Protein AF-A0A813CKP1-F1 (afdb_monomer_lite)

Secondary structure (DSSP, 8-state):
-----S-TTGGGHHHHHTTTTS--EEEEEEEES--HHHHHHHHHHHTT-STTPPTTPPP-SEEEEEEE---HHHHHHHHHTTT--SPPPPHHHHHHHHHHHTTT-TTEEE-SS-HHHHHHHHHH-TTTTTSEEEEEEEEEHHHHHHHTGGGG--TT-EEEEPPPPS-------

Structure (mmCIF, N/CA/C/O backbone):
data_AF-A0A813CKP1-F1
#
_entry.id   AF-A0A813CKP1-F1
#
loop_
_atom_site.group_PDB
_atom_site.id
_atom_site.type_symbol
_atom_site.label_atom_id
_atom_site.label_alt_id
_atom_site.label_comp_id
_atom_site.label_asym_id
_atom_site.label_entity_id
_atom_site.label_seq_id
_atom_site.pdbx_PDB_ins_code
_atom_site.Cartn_x
_atom_site.Cartn_y
_atom_site.Cartn_z
_atom_site.occupancy
_atom_site.B_iso_or_equiv
_atom_site.auth_seq_id
_atom_site.auth_comp_id
_atom_site.auth_asym_id
_atom_site.auth_atom_id
_atom_site.pdbx_PDB_model_num
ATOM 1 N N . MET A 1 1 ? -11.419 12.172 -18.830 1.00 29.06 1 MET A N 1
ATOM 2 C CA . MET A 1 1 ? -12.422 11.309 -18.171 1.00 29.06 1 MET A CA 1
ATOM 3 C C . MET A 1 1 ? -11.685 10.351 -17.250 1.00 29.06 1 MET A C 1
ATOM 5 O O . MET A 1 1 ? -10.887 9.569 -17.745 1.00 29.06 1 MET A O 1
ATOM 9 N N . ARG A 1 2 ? -11.844 10.467 -15.925 1.00 29.83 2 ARG A N 1
ATOM 10 C CA . ARG A 1 2 ? -11.322 9.455 -14.993 1.00 29.83 2 ARG A CA 1
ATOM 11 C C . ARG A 1 2 ? -12.299 8.285 -15.052 1.00 29.83 2 ARG A C 1
ATOM 13 O O . ARG A 1 2 ? -13.463 8.476 -14.713 1.00 29.83 2 ARG A O 1
ATOM 20 N N . HIS A 1 3 ? -11.863 7.127 -15.538 1.00 29.06 3 HIS A N 1
ATOM 21 C CA . HIS A 1 3 ? -12.621 5.898 -15.337 1.00 29.06 3 HIS A CA 1
ATOM 22 C C . HIS A 1 3 ? -12.783 5.715 -13.823 1.00 29.06 3 HIS A C 1
ATOM 24 O O . HIS A 1 3 ? -11.789 5.578 -13.114 1.00 29.06 3 HIS A O 1
ATOM 30 N N . ARG A 1 4 ? -14.019 5.804 -13.323 1.00 32.62 4 ARG A N 1
ATOM 31 C CA . ARG A 1 4 ? -14.366 5.315 -11.986 1.00 32.62 4 ARG A CA 1
ATOM 32 C C . ARG A 1 4 ? -14.250 3.796 -12.080 1.00 32.62 4 ARG A C 1
ATOM 34 O O . ARG A 1 4 ? -15.116 3.161 -12.677 1.00 32.62 4 ARG A O 1
ATOM 41 N N . GLU A 1 5 ? -13.138 3.241 -11.605 1.00 43.69 5 GLU A N 1
ATOM 42 C CA . GLU A 1 5 ? -13.095 1.812 -11.287 1.00 43.69 5 GLU A CA 1
ATOM 43 C C . GLU A 1 5 ? -14.174 1.512 -10.224 1.00 43.69 5 GLU A C 1
ATOM 45 O O . GLU A 1 5 ? -14.578 2.429 -9.496 1.00 43.69 5 GLU A O 1
ATOM 50 N N . PRO A 1 6 ? -14.699 0.273 -10.175 1.00 48.41 6 PRO A N 1
ATOM 51 C CA . PRO A 1 6 ? -15.644 -0.149 -9.141 1.00 48.41 6 PRO A CA 1
ATOM 52 C C . PRO A 1 6 ? -15.109 0.179 -7.741 1.00 48.41 6 PRO A C 1
ATOM 54 O O . PRO A 1 6 ? -13.896 0.226 -7.549 1.00 48.41 6 PRO A O 1
ATOM 57 N N . ASP A 1 7 ? -16.026 0.447 -6.803 1.00 59.31 7 ASP A N 1
ATOM 58 C CA . ASP A 1 7 ? -15.746 0.830 -5.411 1.00 59.31 7 ASP A CA 1
ATOM 59 C C . ASP A 1 7 ? -14.624 -0.054 -4.839 1.00 59.31 7 ASP A C 1
ATOM 61 O O . ASP A 1 7 ? -14.857 -1.220 -4.530 1.00 59.31 7 ASP A O 1
ATOM 65 N N . VAL A 1 8 ? -13.396 0.480 -4.743 1.00 56.31 8 VAL A N 1
ATOM 66 C CA . VAL A 1 8 ? -12.193 -0.253 -4.283 1.00 56.31 8 VAL A CA 1
ATOM 67 C C . VAL A 1 8 ? -12.410 -0.808 -2.868 1.00 56.31 8 VAL A C 1
ATOM 69 O O . VAL A 1 8 ? -11.772 -1.771 -2.449 1.00 56.31 8 VAL A O 1
ATOM 72 N N . TRP A 1 9 ? -13.371 -0.231 -2.144 1.00 57.12 9 TRP A N 1
ATOM 73 C CA . TRP A 1 9 ? -13.790 -0.635 -0.811 1.00 57.12 9 TRP A CA 1
ATOM 74 C C . TRP A 1 9 ? -14.765 -1.822 -0.792 1.00 57.12 9 TRP A C 1
ATOM 76 O O . TRP A 1 9 ? -14.925 -2.4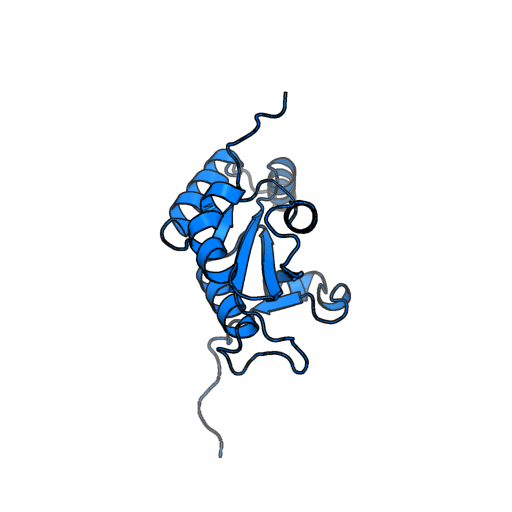46 0.256 1.00 57.12 9 TRP A O 1
ATOM 86 N N . ALA A 1 10 ? -15.384 -2.189 -1.920 1.00 54.03 10 ALA A N 1
ATOM 87 C CA . ALA A 1 10 ? -16.260 -3.360 -2.000 1.00 54.03 10 ALA A CA 1
ATOM 88 C C . ALA A 1 10 ? -15.494 -4.666 -1.720 1.00 54.03 10 ALA A C 1
ATOM 90 O O . ALA A 1 10 ? -16.018 -5.557 -1.052 1.00 54.03 10 ALA A O 1
ATOM 91 N N . ASP A 1 11 ? -14.224 -4.733 -2.125 1.00 54.47 11 ASP A N 1
ATOM 92 C CA . ASP A 1 11 ? -13.347 -5.881 -1.869 1.00 54.47 11 ASP A CA 1
ATOM 93 C C . ASP A 1 11 ? -12.902 -5.967 -0.393 1.00 54.47 11 ASP A C 1
ATOM 95 O O . ASP A 1 11 ? -12.531 -7.036 0.091 1.00 54.47 11 ASP A O 1
ATOM 99 N N . PHE A 1 12 ? -13.001 -4.865 0.364 1.00 55.88 12 PHE A N 1
ATOM 100 C CA . PHE A 1 12 ? -12.713 -4.834 1.802 1.00 55.88 12 PHE A CA 1
ATOM 101 C C . PHE A 1 12 ? -13.872 -5.327 2.671 1.00 55.88 12 PHE A C 1
ATOM 103 O O . PHE A 1 12 ? -13.645 -5.669 3.839 1.00 55.88 12 PHE A O 1
ATOM 110 N N . LEU A 1 13 ? -15.095 -5.396 2.131 1.00 52.19 13 LEU A N 1
ATOM 111 C CA . LEU A 1 13 ? -16.300 -5.733 2.892 1.00 52.19 13 LEU A CA 1
ATOM 112 C C . LEU A 1 13 ? -16.151 -7.022 3.725 1.00 52.19 13 LEU A C 1
ATOM 114 O O . LEU A 1 13 ? -16.476 -6.972 4.908 1.00 52.19 13 LEU A O 1
ATOM 118 N N . PRO A 1 14 ? -15.584 -8.141 3.232 1.00 51.00 14 PRO A N 1
ATOM 119 C CA . PRO A 1 14 ? -15.446 -9.347 4.053 1.00 51.00 14 PRO A CA 1
ATOM 120 C C . PRO A 1 14 ? -14.518 -9.157 5.266 1.00 51.00 14 PRO A C 1
ATOM 122 O O . PRO A 1 14 ? -14.798 -9.682 6.342 1.00 51.00 14 PRO A O 1
ATOM 125 N N . SER A 1 15 ? -13.439 -8.379 5.112 1.00 53.91 15 SER A N 1
ATOM 126 C CA . SER A 1 15 ? -12.479 -8.091 6.190 1.00 53.91 15 SER A CA 1
ATOM 127 C C . SER A 1 15 ? -12.987 -7.059 7.203 1.00 53.91 15 SER A C 1
ATOM 129 O O . SER A 1 15 ? -12.698 -7.179 8.390 1.00 53.91 15 SER A O 1
ATOM 131 N N . LEU A 1 16 ? -13.781 -6.074 6.767 1.00 51.84 16 LEU A N 1
ATOM 132 C CA . LEU A 1 16 ? -14.260 -4.980 7.620 1.00 51.84 16 LEU A CA 1
ATOM 133 C C . LEU A 1 16 ? -15.616 -5.267 8.288 1.00 51.84 16 LEU A C 1
ATOM 135 O O . LEU A 1 16 ? -15.866 -4.785 9.393 1.00 51.84 16 LEU A O 1
ATOM 139 N N . VAL A 1 17 ? -16.476 -6.100 7.688 1.00 51.50 17 VAL A N 1
ATOM 140 C CA . VAL A 1 17 ? -17.792 -6.472 8.253 1.00 51.50 17 VAL A CA 1
ATOM 141 C C . VAL A 1 17 ? -17.656 -7.249 9.573 1.00 51.50 17 VAL A C 1
ATOM 143 O O . VAL A 1 17 ? -18.503 -7.110 10.456 1.00 51.50 17 VAL A O 1
ATOM 146 N N . GLY A 1 18 ? -16.569 -8.004 9.766 1.00 48.16 18 GLY A N 1
ATOM 147 C CA . GLY A 1 18 ? -16.260 -8.659 11.047 1.00 48.16 18 GLY A CA 1
ATOM 148 C C . GLY A 1 18 ? -15.826 -7.692 12.160 1.00 48.16 18 GLY A C 1
ATOM 149 O O . GLY A 1 18 ? -16.041 -7.973 13.339 1.00 48.16 18 GLY A O 1
ATOM 150 N N . VAL A 1 19 ? -15.261 -6.537 11.791 1.00 46.50 19 VAL A N 1
ATOM 151 C CA . VAL A 1 19 ? -14.670 -5.542 12.707 1.00 46.50 19 VAL A CA 1
ATOM 152 C C . VAL A 1 19 ? -15.704 -4.508 13.175 1.00 46.50 19 VAL A C 1
ATOM 154 O O . VAL A 1 19 ? -15.593 -3.975 14.278 1.00 46.50 19 VAL A O 1
ATOM 157 N N . ALA A 1 20 ? -16.773 -4.291 12.401 1.00 42.25 20 ALA A N 1
ATOM 158 C CA . ALA A 1 20 ? -17.811 -3.280 12.641 1.00 42.25 20 ALA A CA 1
ATOM 159 C C . ALA A 1 20 ? -18.627 -3.440 13.948 1.00 42.25 20 ALA A C 1
ATOM 161 O O . ALA A 1 20 ? -19.452 -2.590 14.278 1.00 42.25 20 ALA A O 1
ATOM 162 N N . LYS A 1 21 ? -18.415 -4.505 14.733 1.00 39.44 21 LYS A N 1
ATOM 163 C CA . LYS A 1 21 ? -19.098 -4.709 16.028 1.00 39.44 21 LYS A CA 1
ATOM 164 C C . LYS A 1 21 ? -18.454 -3.965 17.202 1.00 39.44 21 LYS A C 1
ATOM 166 O O . LYS A 1 21 ? -18.888 -4.108 18.342 1.00 39.44 21 LYS A O 1
ATOM 171 N N . PHE A 1 22 ? -17.393 -3.208 16.952 1.00 37.78 22 PHE A N 1
ATOM 172 C CA . PHE A 1 22 ? -16.353 -3.042 17.949 1.00 37.78 22 PHE A CA 1
ATOM 173 C C . PHE A 1 22 ? -15.576 -1.742 17.630 1.00 37.78 22 PHE A C 1
ATOM 175 O O . PHE A 1 22 ? -14.954 -1.645 16.581 1.00 37.78 22 PHE A O 1
ATOM 182 N N . ARG A 1 23 ? -15.557 -0.750 18.541 1.00 40.47 23 ARG A N 1
ATOM 183 C CA . ARG A 1 23 ? -14.810 0.531 18.410 1.00 40.47 23 ARG A CA 1
ATOM 184 C C . ARG A 1 23 ? -13.284 0.326 18.348 1.00 40.47 23 ARG A C 1
ATOM 186 O O . ARG A 1 23 ? -12.613 0.479 19.367 1.00 40.47 23 ARG A O 1
ATOM 193 N N . HIS A 1 24 ? -12.730 -0.035 17.192 1.00 50.25 24 HIS A N 1
ATOM 194 C CA . HIS A 1 24 ? -11.322 -0.432 17.099 1.00 50.25 24 HIS A CA 1
ATOM 195 C C . HIS A 1 24 ? -10.541 0.309 16.021 1.00 50.25 24 HIS A C 1
ATOM 197 O O . HIS A 1 24 ? -11.082 0.822 15.042 1.00 50.25 24 HIS A O 1
ATOM 203 N N . GLN A 1 25 ? -9.234 0.391 16.262 1.00 49.06 25 GLN A N 1
ATOM 204 C CA . GLN A 1 25 ? -8.276 1.027 15.373 1.00 49.06 25 GLN A CA 1
ATOM 205 C C . GLN A 1 25 ? -7.993 0.089 14.197 1.00 49.06 25 GLN A C 1
ATOM 207 O O . GLN A 1 25 ? -7.619 -1.069 14.410 1.00 49.06 25 GLN A O 1
ATOM 212 N N . VAL A 1 26 ? -8.171 0.595 12.977 1.00 55.97 26 VAL A N 1
ATOM 213 C CA . VAL A 1 26 ? -7.862 -0.118 11.738 1.00 55.97 26 VAL A CA 1
ATOM 214 C C . VAL A 1 26 ? -6.608 0.482 11.139 1.00 55.97 26 VAL A C 1
ATOM 216 O O . VAL A 1 26 ? -6.478 1.683 10.917 1.00 55.97 26 VAL A O 1
ATOM 219 N N . LEU A 1 27 ? -5.640 -0.381 10.917 1.00 58.09 27 LEU A N 1
ATOM 220 C CA . LEU A 1 27 ? -4.337 0.002 10.429 1.00 58.09 27 LEU A CA 1
ATOM 221 C C . LEU A 1 27 ? -4.318 -0.012 8.901 1.00 58.09 27 LEU A C 1
ATOM 223 O O . LEU A 1 27 ? -4.833 -0.940 8.287 1.00 58.09 27 LEU A O 1
ATOM 227 N N . VAL A 1 28 ? -3.623 0.951 8.300 1.00 57.28 28 VAL A N 1
ATOM 228 C CA . VAL A 1 28 ? -3.316 0.956 6.869 1.00 57.28 28 VAL A CA 1
ATOM 229 C C . VAL A 1 28 ? -1.807 0.905 6.655 1.00 57.28 28 VAL A C 1
ATOM 231 O O . VAL A 1 28 ? -1.078 1.781 7.116 1.00 57.28 28 VAL A O 1
ATOM 234 N N . ILE A 1 29 ? -1.323 -0.099 5.926 1.00 57.59 29 ILE A N 1
ATOM 235 C CA . ILE A 1 29 ? 0.081 -0.216 5.521 1.00 57.59 29 ILE A CA 1
ATOM 236 C C . ILE A 1 29 ? 0.212 0.152 4.046 1.00 57.59 29 ILE A C 1
ATOM 238 O O . ILE A 1 29 ? -0.205 -0.613 3.182 1.00 57.59 29 ILE A O 1
ATOM 242 N N . GLY A 1 30 ? 0.847 1.281 3.740 1.00 53.31 30 GLY A N 1
ATOM 243 C CA . GLY A 1 30 ? 1.080 1.726 2.365 1.00 53.31 30 GLY A CA 1
ATOM 244 C C . GLY A 1 30 ? 2.495 1.432 1.862 1.00 53.31 30 GLY A C 1
ATOM 245 O O . GLY A 1 30 ? 3.475 1.835 2.498 1.00 53.31 30 GLY A O 1
ATOM 246 N N . ARG A 1 31 ? 2.644 0.820 0.674 1.00 59.25 31 ARG A N 1
ATOM 247 C CA . ARG A 1 31 ? 3.918 0.869 -0.080 1.00 59.25 31 ARG A CA 1
ATOM 248 C C . ARG A 1 31 ? 3.744 0.818 -1.595 1.00 59.25 31 ARG A C 1
ATOM 250 O O . ARG A 1 31 ? 2.856 0.162 -2.126 1.00 59.25 31 ARG A O 1
ATOM 257 N N . ARG A 1 32 ? 4.716 1.419 -2.290 1.00 53.84 32 ARG A N 1
ATOM 258 C CA . ARG A 1 32 ? 5.031 1.121 -3.688 1.00 53.84 32 ARG A CA 1
ATOM 259 C C . ARG A 1 32 ? 5.891 -0.144 -3.847 1.00 53.84 32 ARG A C 1
ATOM 261 O O . ARG A 1 32 ? 7.111 -0.056 -3.758 1.00 53.84 32 ARG A O 1
ATOM 268 N N . VAL A 1 33 ? 5.217 -1.275 -4.086 1.00 49.50 33 VAL A N 1
ATOM 269 C CA . VAL A 1 33 ? 5.712 -2.642 -4.390 1.00 49.50 33 VAL A CA 1
ATOM 270 C C . VAL A 1 33 ? 6.612 -3.300 -3.333 1.00 49.50 33 VAL A C 1
ATOM 272 O O . VAL A 1 33 ? 7.708 -2.837 -3.026 1.00 49.50 33 VAL A O 1
ATOM 275 N N . LEU A 1 34 ? 6.169 -4.459 -2.841 1.00 55.38 34 LEU A N 1
ATOM 276 C CA . LEU A 1 34 ? 6.970 -5.449 -2.124 1.00 55.38 34 LEU A CA 1
ATOM 277 C C . LEU A 1 34 ? 6.389 -6.851 -2.315 1.00 55.38 34 LEU A C 1
ATOM 279 O O . LEU A 1 34 ? 5.206 -6.998 -2.598 1.00 55.38 34 LEU A O 1
ATOM 283 N N . PHE A 1 35 ? 7.215 -7.864 -2.054 1.00 60.09 35 PHE A N 1
ATOM 284 C CA . PHE A 1 35 ? 6.767 -9.239 -1.845 1.00 60.09 35 PHE A CA 1
ATOM 285 C C . PHE A 1 35 ? 5.746 -9.319 -0.697 1.00 60.09 35 PHE A C 1
ATOM 287 O O . PHE A 1 35 ? 5.979 -8.754 0.379 1.00 60.09 35 PHE A O 1
ATOM 294 N N . ALA A 1 36 ? 4.656 -10.066 -0.906 1.00 64.06 36 ALA A N 1
ATOM 295 C CA . ALA A 1 36 ? 3.571 -10.269 0.062 1.00 64.06 36 ALA A CA 1
ATOM 296 C C . ALA A 1 36 ? 4.066 -10.732 1.450 1.00 64.06 36 ALA A C 1
ATOM 298 O O . ALA A 1 36 ? 3.522 -10.343 2.481 1.00 64.06 36 ALA A O 1
ATOM 299 N N . THR A 1 37 ? 5.177 -11.472 1.497 1.00 73.94 37 THR A N 1
ATOM 300 C CA . THR A 1 37 ? 5.819 -11.948 2.735 1.00 73.94 37 THR A CA 1
ATOM 301 C C . THR A 1 37 ? 6.260 -10.822 3.676 1.00 73.94 37 THR A C 1
ATOM 303 O O . THR A 1 37 ? 6.220 -10.973 4.897 1.00 73.94 37 THR A O 1
ATOM 306 N N . ARG A 1 38 ? 6.660 -9.660 3.144 1.00 76.19 38 ARG A N 1
ATOM 307 C CA . ARG A 1 38 ? 7.039 -8.508 3.981 1.00 76.19 38 ARG A CA 1
ATOM 308 C C . ARG A 1 38 ? 5.819 -7.817 4.577 1.00 76.19 38 ARG A C 1
ATOM 310 O O . ARG A 1 38 ? 5.875 -7.382 5.723 1.00 76.19 38 ARG A O 1
ATOM 317 N N . PHE A 1 39 ? 4.722 -7.765 3.826 1.00 79.56 39 PHE A N 1
ATOM 318 C CA . PHE A 1 39 ? 3.442 -7.291 4.338 1.00 79.56 39 PHE A CA 1
ATOM 319 C C . PHE A 1 39 ? 2.961 -8.185 5.484 1.00 79.56 39 PHE A C 1
ATOM 321 O O . PHE A 1 39 ? 2.641 -7.665 6.547 1.00 79.56 39 PHE A O 1
ATOM 328 N N . GLN A 1 40 ? 3.009 -9.511 5.329 1.00 84.44 40 GLN A N 1
ATOM 329 C CA . GLN A 1 40 ? 2.639 -10.451 6.396 1.00 8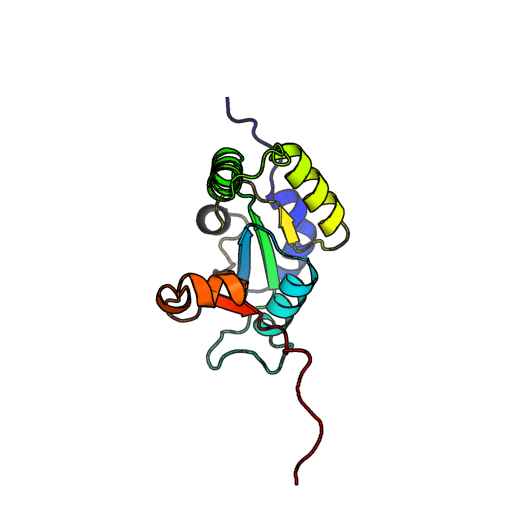4.44 40 GLN A CA 1
ATOM 330 C C . GLN A 1 40 ? 3.430 -10.216 7.688 1.00 84.44 40 GLN A C 1
ATOM 332 O O . GLN A 1 40 ? 2.837 -10.109 8.758 1.00 84.44 40 GLN A O 1
ATOM 337 N N . ARG A 1 41 ? 4.757 -10.045 7.595 1.00 83.62 41 ARG A N 1
ATOM 338 C CA . ARG A 1 41 ? 5.583 -9.725 8.771 1.00 83.62 41 ARG A CA 1
ATOM 339 C C . ARG A 1 41 ? 5.181 -8.405 9.423 1.00 83.62 41 ARG A C 1
ATOM 341 O O . ARG A 1 41 ? 5.072 -8.353 10.643 1.00 83.62 41 ARG A O 1
ATOM 348 N N . ALA A 1 42 ? 4.963 -7.356 8.631 1.00 82.44 42 ALA A N 1
ATOM 349 C CA . ALA A 1 42 ? 4.529 -6.065 9.156 1.00 82.44 42 ALA A CA 1
ATOM 350 C C . ALA A 1 42 ? 3.171 -6.180 9.869 1.00 82.44 42 ALA A C 1
ATOM 352 O O . ALA A 1 42 ? 3.038 -5.710 10.996 1.00 82.44 42 ALA A O 1
ATOM 353 N N . ARG A 1 43 ? 2.208 -6.893 9.269 1.00 86.44 43 ARG A N 1
ATOM 354 C CA . ARG A 1 43 ? 0.907 -7.191 9.882 1.00 86.44 43 ARG A CA 1
ATOM 355 C C . ARG A 1 43 ? 1.066 -7.901 11.228 1.00 86.44 43 ARG A C 1
ATOM 357 O O . ARG A 1 43 ? 0.479 -7.455 12.205 1.00 86.44 43 ARG A O 1
ATOM 364 N N . SER A 1 44 ? 1.901 -8.937 11.317 1.00 86.75 44 SER A N 1
ATOM 365 C CA . SER A 1 44 ? 2.140 -9.638 12.587 1.00 86.75 44 SER A CA 1
ATOM 366 C C . SER A 1 44 ? 2.759 -8.742 13.664 1.00 86.75 44 SER A C 1
ATOM 368 O O . SER A 1 44 ? 2.410 -8.876 14.831 1.00 86.75 44 SER A O 1
ATOM 370 N N . VAL A 1 45 ? 3.651 -7.815 13.303 1.00 84.38 45 VAL A N 1
ATOM 371 C CA . VAL A 1 45 ? 4.217 -6.842 14.258 1.00 84.38 45 VAL A CA 1
ATOM 372 C C . VAL A 1 45 ? 3.136 -5.933 14.827 1.00 84.38 45 VAL A C 1
ATOM 374 O O . VAL A 1 45 ? 3.052 -5.766 16.039 1.00 84.38 45 VAL A O 1
ATOM 377 N N . LEU A 1 46 ? 2.283 -5.387 13.969 1.00 82.06 46 LEU A N 1
ATOM 378 C CA . LEU A 1 46 ? 1.308 -4.376 14.374 1.00 82.06 46 LEU A CA 1
ATOM 379 C C . LEU A 1 46 ? 0.104 -4.967 15.100 1.00 82.06 46 LEU A C 1
ATOM 381 O O . LEU A 1 46 ? -0.438 -4.341 16.001 1.00 82.06 46 LEU A O 1
ATOM 385 N N . LEU A 1 47 ? -0.282 -6.192 14.752 1.00 86.19 47 LEU A N 1
ATOM 386 C CA . LEU A 1 47 ? -1.316 -6.930 15.475 1.00 86.19 47 LEU A CA 1
ATOM 387 C C . LEU A 1 47 ? -0.796 -7.538 16.792 1.00 86.19 47 LEU A C 1
ATOM 389 O O . LEU A 1 47 ? -1.488 -8.344 17.405 1.00 86.19 47 LEU A O 1
ATOM 393 N N . GLY A 1 48 ? 0.431 -7.206 17.220 1.00 82.94 48 GLY A N 1
ATOM 394 C CA . GLY A 1 48 ? 1.014 -7.702 18.472 1.00 82.94 48 GLY A CA 1
ATOM 395 C C . GLY A 1 48 ? 1.340 -9.199 18.468 1.00 82.94 48 GLY A C 1
ATOM 396 O O . GLY A 1 48 ? 1.565 -9.786 19.519 1.00 82.94 48 GLY A O 1
ATOM 397 N N . GLN A 1 49 ? 1.389 -9.829 17.293 1.00 84.81 49 GLN A N 1
ATOM 398 C CA . GLN A 1 49 ? 1.688 -11.256 17.110 1.00 84.81 49 GLN A CA 1
ATOM 399 C C . GLN A 1 49 ? 3.198 -11.530 16.998 1.00 84.81 49 GLN A C 1
ATOM 401 O O . GLN A 1 49 ? 3.615 -12.658 16.745 1.00 84.81 49 GLN A O 1
ATOM 406 N N . SER A 1 50 ? 4.032 -10.498 17.136 1.00 81.38 50 SER A N 1
ATOM 407 C CA . SER A 1 50 ? 5.488 -10.580 17.046 1.00 81.38 50 SER A CA 1
ATOM 408 C C . SER A 1 50 ? 6.145 -9.823 18.194 1.00 81.38 50 SER A C 1
ATOM 410 O O . SER A 1 50 ? 5.703 -8.740 18.575 1.00 81.38 50 SER A O 1
ATOM 412 N N . LEU A 1 51 ? 7.267 -10.359 18.677 1.00 76.50 51 LEU A N 1
ATOM 413 C CA . LEU A 1 51 ? 8.108 -9.747 19.713 1.00 76.50 51 LEU A CA 1
ATOM 414 C C . LEU A 1 51 ? 8.803 -8.453 19.250 1.00 76.50 51 LEU A C 1
ATOM 416 O O . LEU A 1 51 ? 9.447 -7.782 20.047 1.00 76.50 51 LEU A O 1
ATOM 420 N N . LEU A 1 52 ? 8.691 -8.103 17.965 1.00 78.06 52 LEU A N 1
ATOM 421 C CA . LEU A 1 52 ? 9.301 -6.910 17.370 1.00 78.06 52 LEU A CA 1
ATOM 422 C C . LEU A 1 52 ? 8.393 -5.669 17.415 1.00 78.06 52 LEU A C 1
ATOM 424 O O . LEU A 1 52 ? 8.708 -4.672 16.765 1.00 78.06 52 LEU A O 1
ATOM 428 N N . CYS A 1 53 ? 7.2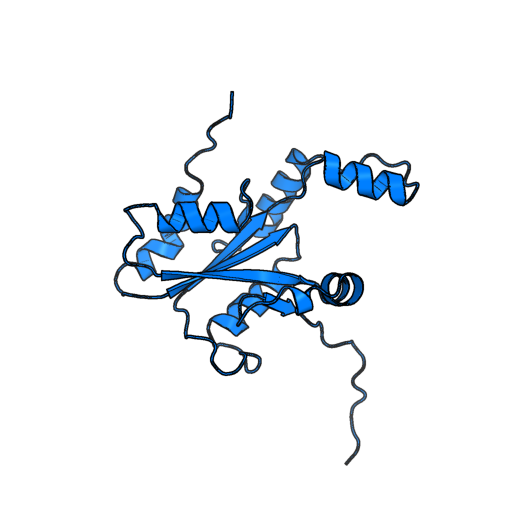58 -5.723 18.118 1.00 73.25 53 CYS A N 1
ATOM 429 C CA . CYS A 1 53 ? 6.357 -4.579 18.251 1.00 73.25 53 CYS A CA 1
ATOM 430 C C . CYS A 1 53 ? 7.053 -3.430 19.005 1.00 73.25 53 CYS A C 1
ATOM 432 O O . CYS A 1 53 ? 7.481 -3.634 20.146 1.00 73.25 53 CYS A O 1
ATOM 434 N N . PRO A 1 54 ? 7.199 -2.232 18.404 1.00 71.25 54 PRO A N 1
ATOM 435 C CA . PRO A 1 54 ? 7.827 -1.108 19.083 1.00 71.25 54 PRO A CA 1
ATOM 436 C C . PRO A 1 54 ? 7.071 -0.739 20.372 1.00 71.25 54 PRO A C 1
ATOM 438 O O . PRO A 1 54 ? 5.835 -0.695 20.356 1.00 71.25 54 PRO A O 1
ATOM 441 N N . PRO A 1 55 ? 7.774 -0.428 21.476 1.00 71.00 55 PRO A N 1
ATOM 442 C CA . PRO A 1 55 ? 7.137 0.026 22.707 1.00 71.00 55 PRO A CA 1
ATOM 443 C C . PRO A 1 55 ? 6.225 1.233 22.460 1.00 71.00 55 PRO A C 1
ATOM 445 O O . PRO A 1 55 ? 6.599 2.167 21.753 1.00 71.00 55 PRO A O 1
ATOM 448 N N . GLY A 1 56 ? 5.025 1.214 23.042 1.00 74.38 56 GLY A N 1
ATOM 449 C CA . GLY A 1 56 ? 4.039 2.287 22.879 1.00 74.38 56 GLY A CA 1
ATOM 450 C C . GLY A 1 56 ? 3.221 2.226 21.584 1.00 74.38 56 GLY A C 1
ATOM 451 O O . GLY A 1 56 ? 2.382 3.098 21.369 1.00 74.38 56 GLY A O 1
ATOM 452 N N . THR A 1 57 ? 3.412 1.204 20.741 1.00 72.94 57 THR A N 1
ATOM 453 C CA . THR A 1 57 ? 2.509 0.954 19.608 1.00 72.94 57 THR A CA 1
ATOM 454 C C . THR A 1 57 ? 1.114 0.618 20.148 1.00 72.94 57 THR A C 1
ATOM 456 O O . THR A 1 57 ? 0.994 -0.300 20.966 1.00 72.94 57 THR A O 1
ATOM 459 N N . PRO A 1 58 ? 0.056 1.343 19.742 1.00 73.06 58 PRO A N 1
ATOM 460 C CA . PRO A 1 58 ? -1.292 1.027 20.187 1.00 73.06 58 PRO A CA 1
ATOM 461 C C . PRO A 1 58 ? -1.726 -0.339 19.634 1.00 73.06 58 PRO A C 1
ATOM 463 O O . PRO A 1 58 ? -1.288 -0.732 18.552 1.00 73.06 58 PRO A O 1
ATOM 466 N N . PRO A 1 59 ? -2.598 -1.070 20.344 1.00 77.25 59 PRO A N 1
ATOM 467 C CA . PRO A 1 59 ? -3.148 -2.309 19.822 1.00 77.25 59 PRO A CA 1
ATOM 468 C C . PRO A 1 59 ? -4.063 -2.018 18.625 1.00 77.25 59 PRO A C 1
ATOM 470 O O . PRO A 1 59 ? -4.965 -1.179 18.707 1.00 77.25 59 PRO A O 1
ATOM 473 N N . PHE A 1 60 ? -3.846 -2.744 17.529 1.00 83.75 60 PHE A N 1
ATOM 474 C CA . PHE A 1 60 ? -4.709 -2.731 16.349 1.00 83.75 60 PHE A CA 1
ATOM 475 C C . PHE A 1 60 ? -5.525 -4.015 16.290 1.00 83.75 60 PHE A C 1
ATOM 477 O O . PHE A 1 60 ? -4.999 -5.100 16.535 1.00 83.75 60 PHE A O 1
ATOM 484 N N . SER A 1 61 ? -6.805 -3.897 15.944 1.00 81.81 61 SER A N 1
ATOM 485 C CA . SER A 1 61 ? -7.672 -5.072 15.803 1.00 81.81 61 SER A CA 1
ATOM 486 C C . SER A 1 61 ? -7.624 -5.672 14.416 1.00 81.81 61 SER A C 1
ATOM 488 O O . SER A 1 61 ? -7.861 -6.864 14.280 1.00 81.81 61 SER A O 1
ATOM 490 N N . GLU A 1 62 ? -7.309 -4.862 13.406 1.00 86.31 62 GLU A N 1
ATOM 491 C CA . GLU A 1 62 ? -7.165 -5.343 12.043 1.00 86.31 62 GLU A CA 1
ATOM 492 C C . GLU A 1 62 ? -6.168 -4.496 11.251 1.00 86.31 62 GLU A C 1
ATOM 494 O O . GLU A 1 62 ? -5.873 -3.349 11.601 1.00 86.31 62 GLU A O 1
ATOM 499 N N . CYS A 1 63 ? -5.630 -5.085 10.184 1.00 86.56 63 CYS A N 1
ATOM 500 C CA . CYS A 1 63 ? -4.613 -4.486 9.336 1.00 86.56 63 CYS A CA 1
ATOM 501 C C . CYS A 1 63 ? -5.001 -4.604 7.863 1.00 86.56 63 CYS A C 1
ATOM 503 O O . CYS A 1 63 ? -5.085 -5.707 7.326 1.00 86.56 63 CYS A O 1
ATOM 505 N N . LEU A 1 64 ? -5.115 -3.460 7.198 1.00 86.31 64 LEU A N 1
ATOM 506 C CA . LEU A 1 64 ? -5.299 -3.332 5.761 1.00 86.31 64 LEU A CA 1
ATOM 507 C C . LEU A 1 64 ? -3.954 -3.024 5.100 1.00 86.31 64 LEU A C 1
ATOM 509 O O . LEU A 1 64 ? -3.207 -2.143 5.529 1.00 86.31 64 LEU A O 1
ATOM 513 N N . GLY A 1 65 ? -3.626 -3.744 4.039 1.00 86.12 65 GLY A N 1
ATOM 514 C CA . GLY A 1 65 ? -2.473 -3.476 3.196 1.00 86.12 65 GLY A CA 1
ATOM 515 C C . GLY A 1 65 ? -2.908 -2.747 1.932 1.00 86.12 65 GLY A C 1
ATOM 516 O O . GLY A 1 65 ? -3.739 -3.253 1.187 1.00 86.12 65 GLY A O 1
ATOM 517 N N . LEU A 1 66 ? -2.312 -1.590 1.658 1.00 84.56 66 LEU A N 1
ATOM 518 C CA . LEU A 1 66 ? -2.502 -0.845 0.419 1.00 84.56 66 LEU A CA 1
ATOM 519 C C . LEU A 1 66 ? -1.218 -0.858 -0.410 1.00 84.56 66 LEU A C 1
ATOM 521 O O . LEU A 1 66 ? -0.161 -0.346 -0.018 1.00 84.56 66 LEU A O 1
ATOM 525 N N . LEU A 1 67 ? -1.326 -1.425 -1.603 1.00 84.44 67 LEU A N 1
ATOM 526 C CA . LEU A 1 67 ? -0.286 -1.411 -2.615 1.00 84.44 67 LEU A CA 1
ATOM 527 C C . LEU A 1 67 ? -0.558 -0.273 -3.583 1.00 84.44 67 LEU A C 1
ATOM 529 O O . LEU A 1 67 ? -1.551 -0.292 -4.292 1.00 84.44 67 LEU A O 1
ATOM 533 N N . ALA A 1 68 ? 0.356 0.683 -3.664 1.00 83.75 68 ALA A N 1
ATOM 534 C CA . ALA A 1 68 ? 0.356 1.667 -4.738 1.00 83.75 68 ALA A CA 1
ATOM 535 C C . ALA A 1 68 ? 1.404 1.273 -5.783 1.00 83.75 68 ALA A C 1
ATOM 537 O O . ALA A 1 68 ? 2.416 0.647 -5.473 1.00 83.75 68 ALA A O 1
ATOM 538 N N . LEU A 1 69 ? 1.225 1.668 -7.037 1.00 83.88 69 LEU A N 1
ATOM 539 C CA . LEU A 1 69 ? 2.248 1.475 -8.063 1.00 83.88 69 LEU A CA 1
ATOM 540 C C . LEU A 1 69 ? 2.880 2.804 -8.445 1.00 83.88 69 LEU A C 1
ATOM 542 O O . LEU A 1 69 ? 2.210 3.815 -8.618 1.00 83.88 69 LEU A O 1
ATOM 546 N N . ASN A 1 70 ? 4.201 2.796 -8.645 1.00 85.25 70 ASN A N 1
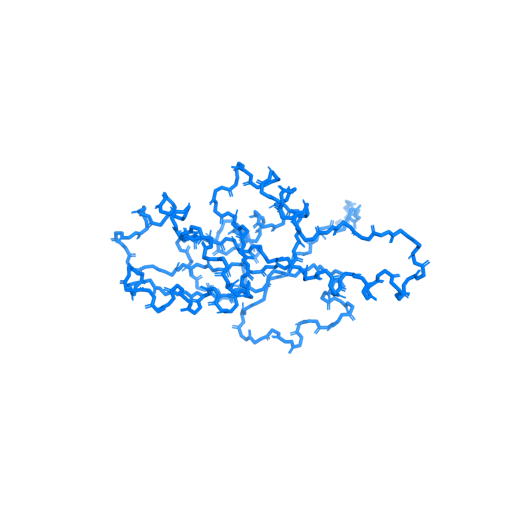ATOM 547 C CA . ASN A 1 70 ? 4.848 3.931 -9.296 1.00 85.25 70 ASN A CA 1
ATOM 548 C C . ASN A 1 70 ? 4.236 4.122 -10.695 1.00 85.25 70 ASN A C 1
ATOM 550 O O . ASN A 1 70 ? 4.086 3.126 -11.413 1.00 85.25 70 ASN A O 1
ATOM 554 N N . PRO A 1 71 ? 3.942 5.363 -11.115 1.00 85.81 71 PRO A N 1
ATOM 555 C CA . PRO A 1 71 ? 3.475 5.628 -12.469 1.00 85.81 71 PRO A CA 1
ATOM 556 C C . PRO A 1 71 ? 4.597 5.369 -13.481 1.00 85.81 71 PRO A C 1
ATOM 558 O O . PRO A 1 71 ? 5.781 5.460 -13.137 1.00 85.81 71 PRO A O 1
ATOM 561 N N . ASP A 1 72 ? 4.241 5.107 -14.738 1.00 88.75 72 ASP A N 1
ATOM 562 C CA . ASP A 1 72 ? 5.207 4.729 -15.782 1.00 88.75 72 ASP A CA 1
ATOM 563 C C . ASP A 1 72 ? 6.302 5.775 -15.992 1.00 88.75 72 ASP A C 1
ATOM 565 O O . ASP A 1 72 ? 7.474 5.422 -16.089 1.00 88.75 72 ASP A O 1
ATOM 569 N N . ARG A 1 73 ? 5.966 7.070 -15.906 1.00 88.81 73 ARG A N 1
ATOM 570 C CA . ARG A 1 73 ? 6.954 8.166 -15.947 1.00 88.81 73 ARG A CA 1
ATOM 571 C C . ARG A 1 73 ? 8.068 8.017 -14.904 1.00 88.81 73 ARG A C 1
ATOM 573 O O . ARG A 1 73 ? 9.225 8.326 -15.170 1.00 88.81 73 ARG A O 1
ATOM 580 N N . SER A 1 74 ? 7.726 7.541 -13.706 1.00 85.44 74 SER A N 1
ATOM 581 C CA . SER A 1 74 ? 8.680 7.385 -12.608 1.00 85.44 74 SER A CA 1
ATOM 582 C C . SER A 1 74 ? 9.581 6.176 -12.816 1.00 85.44 74 SER A C 1
ATOM 584 O O . SER A 1 74 ? 10.736 6.223 -12.401 1.00 85.44 74 SER A O 1
ATOM 586 N N . ILE A 1 75 ? 9.063 5.110 -13.432 1.00 86.50 75 ILE A N 1
ATOM 587 C CA . ILE A 1 75 ? 9.844 3.916 -13.760 1.00 86.50 75 ILE A CA 1
ATOM 588 C C . ILE A 1 75 ? 10.749 4.185 -14.961 1.00 86.50 75 ILE A C 1
ATOM 590 O O . ILE A 1 75 ? 11.944 3.933 -14.863 1.00 86.50 75 ILE A O 1
ATOM 594 N N . LYS A 1 76 ? 10.228 4.797 -16.029 1.00 88.81 76 LYS A N 1
ATOM 595 C CA . LYS A 1 76 ? 11.010 5.189 -17.209 1.00 88.81 76 LYS A CA 1
ATOM 596 C C . LYS A 1 76 ? 12.241 6.011 -16.823 1.00 88.81 76 LYS A C 1
ATOM 598 O O . LYS A 1 76 ? 13.361 5.636 -17.144 1.00 88.81 76 LYS A O 1
ATOM 603 N N . ARG A 1 77 ? 12.055 7.032 -15.982 1.00 88.06 77 ARG A N 1
ATOM 604 C CA . ARG A 1 77 ? 13.161 7.842 -15.451 1.00 88.06 77 ARG A CA 1
ATOM 605 C C . ARG A 1 77 ? 14.190 7.039 -14.638 1.00 88.06 77 ARG A C 1
ATOM 607 O O . ARG A 1 77 ? 15.338 7.456 -14.531 1.00 88.06 77 ARG A O 1
ATOM 614 N N . LYS A 1 78 ? 13.803 5.927 -13.997 1.00 85.69 78 LYS A N 1
ATOM 615 C CA . LYS A 1 78 ? 14.755 5.048 -13.289 1.00 85.69 78 LYS A CA 1
ATOM 616 C C . LYS A 1 78 ? 15.595 4.222 -14.266 1.00 85.69 78 LYS A C 1
ATOM 618 O O . LYS A 1 78 ? 16.783 4.084 -14.002 1.00 85.69 78 LYS A O 1
ATOM 623 N N . PHE A 1 79 ? 14.994 3.729 -15.347 1.00 89.81 79 PHE A N 1
ATOM 624 C CA . PHE A 1 79 ? 15.679 2.975 -16.405 1.00 89.81 79 PHE A CA 1
ATOM 625 C C . PHE A 1 79 ? 16.673 3.870 -17.154 1.00 89.81 79 PHE A C 1
ATOM 627 O O . PHE A 1 79 ? 17.849 3.534 -17.258 1.00 89.81 79 PHE A O 1
ATOM 634 N N . GLU A 1 80 ? 16.244 5.078 -17.536 1.00 89.12 80 GLU A N 1
ATOM 635 C CA . GLU A 1 80 ? 17.103 6.076 -18.193 1.00 89.12 80 GLU A CA 1
ATOM 636 C C . GLU A 1 80 ? 18.355 6.402 -17.362 1.00 89.12 80 GLU A C 1
ATOM 638 O O . GLU A 1 80 ? 19.459 6.468 -17.888 1.00 89.12 80 GLU A O 1
ATOM 643 N N . ARG A 1 81 ? 18.214 6.545 -16.036 1.00 87.56 81 ARG A N 1
ATOM 644 C CA . ARG A 1 81 ? 19.348 6.814 -15.130 1.00 87.56 81 ARG A CA 1
ATOM 645 C C . ARG A 1 81 ? 20.338 5.660 -15.000 1.00 87.56 81 ARG A C 1
ATOM 647 O O . ARG A 1 81 ? 21.430 5.876 -14.484 1.00 87.56 81 ARG A O 1
ATOM 654 N N . ARG A 1 82 ? 19.937 4.445 -15.363 1.00 85.56 82 ARG A N 1
ATOM 655 C CA . ARG A 1 82 ? 20.774 3.242 -15.300 1.00 85.56 82 ARG A CA 1
ATOM 656 C C . ARG A 1 82 ? 21.313 2.836 -16.667 1.00 85.56 82 ARG A C 1
ATOM 658 O O . ARG A 1 82 ? 21.995 1.823 -16.752 1.00 85.56 82 ARG A O 1
ATOM 665 N N . SER A 1 83 ? 21.017 3.619 -17.706 1.00 83.06 83 SER A N 1
ATOM 666 C CA . SER A 1 83 ? 21.357 3.296 -19.093 1.00 83.06 83 SER A CA 1
ATOM 667 C C . SER A 1 83 ? 20.815 1.928 -19.530 1.00 83.06 83 SER A C 1
ATOM 669 O O . SER A 1 83 ? 21.424 1.247 -20.350 1.00 83.06 83 SER A O 1
ATOM 671 N N . GLU A 1 84 ? 19.675 1.514 -18.970 1.00 81.75 84 GLU A N 1
ATOM 672 C CA . GLU A 1 84 ? 18.989 0.280 -19.356 1.00 81.75 84 GLU A CA 1
ATOM 673 C C . GLU A 1 84 ? 18.240 0.531 -20.677 1.00 81.75 84 GLU A C 1
ATOM 675 O O . GLU A 1 84 ? 17.451 1.472 -20.781 1.00 81.75 84 GLU A O 1
ATOM 680 N N . SER A 1 85 ? 18.508 -0.287 -21.699 1.00 76.38 85 SER A N 1
ATOM 681 C CA . SER A 1 85 ? 17.907 -0.165 -23.039 1.00 76.38 85 SER A CA 1
ATOM 682 C C . SER A 1 85 ? 16.515 -0.794 -23.143 1.00 76.38 85 SER A C 1
ATOM 684 O O . SER A 1 85 ? 15.799 -0.574 -24.121 1.00 76.38 85 SER A O 1
ATOM 686 N N . GLU A 1 86 ? 16.128 -1.582 -22.144 1.00 86.12 86 GLU A N 1
ATOM 687 C CA . GLU A 1 86 ? 14.843 -2.264 -22.104 1.00 86.12 86 GLU A CA 1
ATOM 688 C C . GLU A 1 86 ? 13.705 -1.302 -21.763 1.00 86.12 86 GLU A C 1
ATOM 690 O O . GLU A 1 86 ? 13.829 -0.395 -20.937 1.00 86.12 86 GLU A O 1
ATOM 695 N N . ASN A 1 87 ? 12.545 -1.529 -22.380 1.00 86.31 87 ASN A N 1
ATOM 696 C CA . ASN A 1 87 ? 11.346 -0.796 -22.011 1.00 86.31 87 ASN A CA 1
ATOM 697 C C . ASN A 1 87 ? 10.772 -1.367 -20.708 1.00 86.31 87 ASN A C 1
ATOM 699 O O . ASN A 1 87 ? 10.502 -2.567 -20.637 1.00 86.31 87 ASN A O 1
ATOM 703 N N . PRO A 1 88 ? 10.509 -0.529 -19.693 1.00 88.88 88 PRO A N 1
ATOM 704 C CA . PRO A 1 88 ? 9.909 -1.007 -18.462 1.00 88.88 88 PRO A CA 1
ATOM 705 C C . PRO A 1 88 ? 8.482 -1.513 -18.686 1.00 88.88 88 PRO A C 1
ATOM 707 O O . PRO A 1 88 ? 7.714 -0.937 -19.461 1.00 88.88 88 PRO A O 1
ATOM 710 N N . ILE A 1 89 ? 8.106 -2.540 -17.920 1.00 91.06 89 ILE A N 1
ATOM 711 C CA . ILE A 1 89 ? 6.738 -3.065 -17.874 1.00 91.06 89 ILE A CA 1
ATOM 712 C C . ILE A 1 89 ? 5.770 -1.929 -17.507 1.00 91.06 89 ILE A C 1
ATOM 714 O O . ILE A 1 89 ? 5.964 -1.217 -16.508 1.00 91.06 89 ILE A O 1
ATOM 718 N N . ARG A 1 90 ? 4.716 -1.768 -18.312 1.00 90.44 90 ARG A N 1
ATOM 719 C CA . ARG A 1 90 ? 3.722 -0.703 -18.143 1.00 90.44 90 ARG A CA 1
ATOM 720 C C . ARG A 1 90 ? 2.915 -0.890 -16.868 1.00 90.44 90 ARG A C 1
AT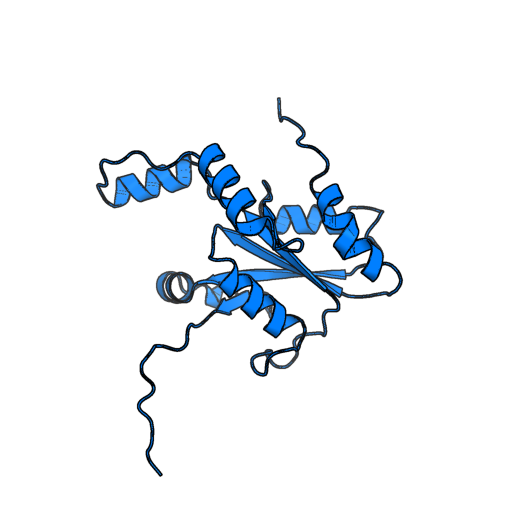OM 722 O O . ARG A 1 90 ? 2.851 -1.973 -16.288 1.00 90.44 90 ARG A O 1
ATOM 729 N N . TRP A 1 91 ? 2.287 0.189 -16.420 1.00 89.94 91 TRP A N 1
ATOM 730 C CA . TRP A 1 91 ? 1.528 0.206 -15.178 1.00 89.94 91 TRP A CA 1
ATOM 731 C C . TRP A 1 91 ? 0.430 -0.854 -15.175 1.00 89.94 91 TRP A C 1
ATOM 733 O O . TRP A 1 91 ? 0.300 -1.562 -14.184 1.00 89.94 91 TRP A O 1
ATOM 743 N N . PHE A 1 92 ? -0.296 -0.996 -16.288 1.00 92.31 92 PHE A N 1
ATOM 744 C CA . PHE A 1 92 ? -1.402 -1.946 -16.419 1.00 92.31 92 PHE A CA 1
ATOM 745 C C . PHE A 1 92 ? -0.944 -3.392 -16.206 1.00 92.31 92 PHE A C 1
ATOM 747 O O . PHE A 1 92 ? -1.507 -4.105 -15.380 1.00 92.31 92 PHE A O 1
ATOM 754 N N . ASP A 1 93 ? 0.139 -3.794 -16.868 1.00 91.94 93 ASP A N 1
ATOM 755 C CA . ASP A 1 93 ? 0.676 -5.148 -16.736 1.00 91.94 93 ASP A CA 1
ATOM 756 C C . ASP A 1 93 ? 1.233 -5.380 -15.324 1.00 91.94 93 ASP A C 1
ATOM 758 O O . ASP A 1 93 ? 0.992 -6.419 -14.714 1.00 91.94 93 ASP A O 1
ATOM 762 N N . ARG A 1 94 ? 1.906 -4.377 -14.735 1.00 91.50 94 ARG A N 1
ATOM 763 C CA . ARG A 1 94 ? 2.353 -4.443 -13.332 1.00 91.50 94 ARG A CA 1
ATOM 764 C C . ARG A 1 94 ? 1.176 -4.573 -12.365 1.00 91.50 94 ARG A C 1
ATOM 766 O O . ARG A 1 94 ? 1.270 -5.339 -11.412 1.00 91.50 94 ARG A O 1
ATOM 773 N N . ALA A 1 95 ? 0.086 -3.844 -12.592 1.00 89.69 95 ALA A N 1
ATOM 774 C CA . ALA A 1 95 ? -1.132 -3.921 -11.791 1.00 89.69 95 ALA A CA 1
ATOM 775 C C . ALA A 1 95 ? -1.756 -5.313 -11.875 1.00 89.69 95 ALA A C 1
ATOM 777 O O . ALA A 1 95 ? -2.087 -5.893 -10.843 1.00 89.69 95 ALA A O 1
ATOM 778 N N . HIS A 1 96 ? -1.846 -5.873 -13.080 1.00 90.31 96 HIS A N 1
ATOM 779 C CA . HIS A 1 96 ? -2.343 -7.225 -13.291 1.00 90.31 96 HIS A CA 1
ATOM 780 C C . HIS A 1 96 ? -1.492 -8.270 -12.553 1.00 90.31 96 HIS A C 1
ATOM 782 O O . HIS A 1 96 ? -2.032 -9.072 -11.794 1.00 90.31 96 HIS A O 1
ATOM 788 N N . LEU A 1 97 ? -0.162 -8.202 -12.681 1.00 90.31 97 LEU A N 1
ATOM 789 C CA . LEU A 1 97 ? 0.758 -9.093 -11.965 1.00 90.31 97 LEU A CA 1
ATOM 790 C C . LEU A 1 97 ? 0.622 -8.977 -10.442 1.00 90.31 97 LEU A C 1
ATOM 792 O O . LEU A 1 97 ? 0.662 -9.991 -9.749 1.00 90.31 97 LEU A O 1
ATOM 796 N N . ILE A 1 98 ? 0.435 -7.763 -9.912 1.00 87.31 98 ILE A N 1
ATOM 797 C CA . ILE A 1 98 ? 0.180 -7.572 -8.480 1.00 87.31 98 ILE A CA 1
ATOM 798 C C . ILE A 1 98 ? -1.137 -8.221 -8.065 1.00 87.31 98 ILE A C 1
ATOM 800 O O . ILE A 1 98 ? -1.133 -8.962 -7.091 1.00 87.31 98 ILE A O 1
ATOM 804 N N . ARG A 1 99 ? -2.232 -7.998 -8.805 1.00 88.00 99 ARG A N 1
ATOM 805 C CA . ARG A 1 99 ? -3.534 -8.607 -8.491 1.00 88.00 99 ARG A CA 1
ATOM 806 C C . ARG A 1 99 ? -3.446 -10.135 -8.459 1.00 88.00 99 ARG A C 1
ATOM 808 O O . ARG A 1 99 ? -3.995 -10.745 -7.550 1.00 88.00 99 ARG A O 1
ATOM 815 N N . LEU A 1 100 ? -2.708 -10.745 -9.390 1.00 90.19 100 LEU A N 1
ATOM 816 C CA . LEU A 1 100 ? -2.441 -12.188 -9.372 1.00 90.19 100 LEU A CA 1
ATOM 817 C C . LEU A 1 100 ? -1.625 -12.605 -8.141 1.00 90.19 100 LEU A C 1
ATOM 819 O O . LEU A 1 100 ? -1.988 -13.550 -7.449 1.00 90.19 100 LEU A O 1
ATOM 823 N N . ALA A 1 101 ? -0.546 -11.881 -7.832 1.00 86.38 101 ALA A N 1
ATOM 824 C CA . ALA A 1 101 ? 0.333 -12.194 -6.706 1.00 86.38 101 ALA A CA 1
ATOM 825 C C . ALA A 1 101 ? -0.328 -12.005 -5.328 1.00 86.38 101 ALA A C 1
ATOM 827 O O . ALA A 1 101 ? 0.171 -12.536 -4.335 1.00 86.38 101 ALA A O 1
ATOM 828 N N . THR A 1 102 ? -1.415 -11.234 -5.247 1.00 85.69 102 THR A N 1
ATOM 829 C CA . THR A 1 102 ? -2.155 -10.973 -4.005 1.00 85.69 102 THR A CA 1
ATOM 830 C C . THR A 1 102 ? -3.543 -11.598 -3.975 1.00 85.69 102 THR A C 1
ATOM 832 O O . THR A 1 102 ? -4.274 -11.353 -3.020 1.00 85.69 102 THR A O 1
ATOM 835 N N . ALA A 1 103 ? -3.910 -12.418 -4.965 1.00 88.19 103 ALA A N 1
ATOM 836 C CA . ALA A 1 103 ? -5.249 -13.001 -5.071 1.00 88.19 103 ALA A CA 1
ATOM 837 C C . ALA A 1 103 ? -5.663 -13.798 -3.817 1.00 88.19 103 ALA A C 1
ATOM 839 O O . ALA A 1 103 ? -6.822 -13.772 -3.418 1.00 88.19 103 ALA A O 1
ATOM 840 N N . GLU A 1 104 ? -4.706 -14.456 -3.158 1.00 86.62 104 GLU A N 1
ATOM 841 C CA . GLU A 1 104 ? -4.931 -15.260 -1.947 1.00 86.62 104 GLU A CA 1
ATOM 842 C C . GLU A 1 104 ? -4.691 -14.480 -0.637 1.00 86.62 104 GLU A C 1
ATOM 844 O O . GLU A 1 104 ? -4.700 -15.051 0.453 1.00 86.62 104 GLU A O 1
ATOM 849 N N . VAL A 1 105 ? -4.450 -13.167 -0.715 1.00 86.38 105 VAL A N 1
ATOM 850 C CA . VAL A 1 105 ? -4.134 -12.310 0.437 1.00 86.38 105 VAL A CA 1
ATOM 851 C C . VAL A 1 105 ? -5.191 -11.202 0.540 1.00 86.38 105 VAL A C 1
ATOM 853 O O . VAL A 1 105 ? -4.914 -10.057 0.193 1.00 86.38 105 VAL A O 1
ATOM 856 N N . PRO A 1 106 ? -6.406 -11.508 1.037 1.00 83.56 106 PRO A N 1
ATOM 857 C CA . PRO A 1 106 ? -7.584 -10.640 0.893 1.00 83.56 106 PRO A CA 1
ATOM 858 C C . PRO A 1 106 ? -7.481 -9.296 1.626 1.00 83.56 106 PRO A C 1
ATOM 860 O O . PRO A 1 106 ? -8.215 -8.365 1.326 1.00 83.56 106 PRO A O 1
ATOM 863 N N . TRP A 1 107 ? -6.568 -9.175 2.589 1.00 84.94 107 TRP A N 1
ATOM 864 C CA . TRP A 1 107 ? -6.328 -7.930 3.317 1.00 84.94 107 TRP A CA 1
ATOM 865 C C . TRP A 1 107 ? -5.333 -6.997 2.602 1.00 84.94 107 TRP A C 1
ATOM 867 O O . TRP A 1 107 ? -5.084 -5.898 3.093 1.00 84.94 107 TRP A O 1
ATOM 877 N N . LEU A 1 108 ? -4.735 -7.419 1.479 1.00 85.62 108 LEU A N 1
ATOM 878 C CA . LEU A 1 108 ? -3.742 -6.667 0.709 1.00 85.62 108 LEU A CA 1
ATOM 879 C C . LEU A 1 108 ? -4.308 -6.289 -0.666 1.00 85.62 108 LEU A C 1
ATOM 881 O O . LEU A 1 108 ? -4.452 -7.136 -1.543 1.00 85.62 108 LEU A O 1
ATOM 885 N N . VAL A 1 109 ? -4.580 -5.001 -0.869 1.00 84.38 109 VAL A N 1
ATOM 886 C CA . VAL A 1 109 ? -5.311 -4.498 -2.038 1.00 84.38 109 VAL A CA 1
ATOM 887 C C . VAL A 1 109 ? -4.442 -3.558 -2.863 1.00 84.38 109 VAL A C 1
ATOM 889 O O . VAL A 1 109 ? -3.713 -2.716 -2.331 1.00 84.38 109 VAL A O 1
ATOM 892 N N . LEU A 1 110 ? -4.523 -3.693 -4.189 1.00 84.44 110 LEU A N 1
ATOM 893 C CA . LEU A 1 110 ? -3.973 -2.706 -5.109 1.00 84.44 110 LEU A CA 1
ATOM 894 C C . LEU A 1 110 ? -4.869 -1.467 -5.120 1.00 84.44 110 LEU A C 1
ATOM 896 O O . LEU A 1 110 ? -6.040 -1.540 -5.468 1.00 84.44 110 LEU A O 1
ATOM 900 N N . ASN A 1 111 ? -4.276 -0.328 -4.805 1.00 83.00 111 ASN A N 1
ATOM 901 C CA . ASN A 1 111 ? -4.913 0.969 -4.806 1.00 83.00 111 ASN A CA 1
ATOM 902 C C . ASN A 1 111 ? -4.229 1.902 -5.817 1.00 83.00 111 ASN A C 1
ATOM 904 O O . ASN A 1 111 ? -3.005 1.899 -5.988 1.00 83.00 111 ASN A O 1
ATOM 908 N N . ASN A 1 112 ? -5.039 2.724 -6.475 1.00 78.62 112 ASN A N 1
ATOM 909 C CA . ASN A 1 112 ? -4.584 3.694 -7.467 1.00 78.62 112 ASN A CA 1
ATOM 910 C C . ASN A 1 112 ? -4.224 5.053 -6.847 1.00 78.62 112 ASN A C 1
ATOM 912 O O . ASN A 1 112 ? -3.632 5.890 -7.530 1.00 78.62 112 ASN A O 1
ATOM 916 N N . LEU A 1 113 ? -4.567 5.268 -5.576 1.00 76.12 113 LEU A N 1
ATOM 917 C CA . LEU A 1 113 ? -4.266 6.487 -4.832 1.00 76.12 113 LEU A CA 1
ATOM 918 C C . LEU A 1 113 ? -2.940 6.371 -4.078 1.00 76.12 113 LEU A C 1
ATOM 920 O O . LEU A 1 113 ? -2.448 5.275 -3.779 1.00 76.12 113 LEU A O 1
ATOM 924 N N . GLU A 1 114 ? -2.363 7.513 -3.710 1.00 72.75 114 GLU A N 1
ATOM 925 C CA . GLU A 1 114 ? -1.322 7.498 -2.691 1.00 72.75 114 GLU A CA 1
ATOM 926 C C . GLU A 1 114 ? -1.923 7.057 -1.353 1.00 72.75 114 GLU A C 1
ATOM 928 O O . GLU A 1 114 ? -3.080 7.327 -1.039 1.00 72.75 114 GLU A O 1
ATOM 933 N N . ALA A 1 115 ? -1.127 6.381 -0.525 1.00 71.56 115 ALA A N 1
ATOM 934 C CA . ALA A 1 115 ? -1.642 5.766 0.696 1.00 71.56 115 ALA A CA 1
ATOM 935 C C . ALA A 1 115 ? -2.308 6.774 1.654 1.00 71.56 115 ALA A C 1
ATOM 937 O O . ALA A 1 115 ? -3.295 6.439 2.297 1.00 71.56 115 ALA A O 1
ATOM 938 N N . LYS A 1 116 ? -1.823 8.024 1.696 1.00 74.56 116 LYS A N 1
ATOM 939 C CA . LYS A 1 116 ? -2.446 9.100 2.482 1.00 74.56 116 LYS A CA 1
ATOM 940 C C . LYS A 1 116 ? -3.845 9.461 1.972 1.00 74.56 116 LYS A C 1
ATOM 942 O O . LYS A 1 116 ? -4.742 9.645 2.780 1.00 74.56 116 LYS A O 1
ATOM 947 N N . GLU A 1 117 ? -4.016 9.561 0.657 1.00 81.50 117 GLU A N 1
ATOM 948 C CA . GLU A 1 117 ? -5.304 9.893 0.033 1.00 81.50 117 GLU A CA 1
ATOM 949 C C . GLU A 1 117 ? -6.316 8.769 0.279 1.00 81.50 117 GLU A C 1
ATOM 951 O O . GLU A 1 117 ? -7.460 9.024 0.620 1.00 81.50 117 GLU A O 1
ATOM 956 N N . ALA A 1 118 ? -5.866 7.518 0.205 1.00 80.88 118 ALA A N 1
ATOM 957 C CA . ALA A 1 118 ? -6.701 6.353 0.480 1.00 80.88 118 ALA A CA 1
ATOM 958 C C . ALA A 1 118 ? -7.184 6.284 1.936 1.00 80.88 118 ALA A C 1
ATOM 960 O O . ALA A 1 118 ? -8.325 5.926 2.202 1.00 80.88 118 ALA A O 1
ATOM 961 N N . VAL A 1 119 ? -6.305 6.621 2.886 1.00 80.25 119 VAL A N 1
ATOM 962 C CA . VAL A 1 119 ? -6.662 6.704 4.310 1.00 80.25 119 VAL A CA 1
ATOM 963 C C . VAL A 1 119 ? -7.658 7.832 4.537 1.00 80.25 119 VAL A C 1
ATOM 965 O O . VAL A 1 119 ? -8.629 7.638 5.254 1.00 80.25 119 VAL A O 1
ATOM 968 N N . GLN A 1 120 ? -7.449 8.978 3.889 1.00 84.44 120 GLN A N 1
ATOM 969 C CA . GLN A 1 120 ? -8.379 10.095 3.968 1.00 84.44 120 GLN A CA 1
ATOM 970 C C . GLN A 1 120 ? -9.766 9.711 3.426 1.00 84.44 120 GLN A C 1
ATOM 972 O O . GLN A 1 120 ? -10.763 9.999 4.077 1.00 84.44 120 GLN A O 1
ATOM 977 N N . GLU A 1 121 ? -9.848 8.998 2.297 1.00 85.50 121 GLU A N 1
ATOM 978 C CA . GLU A 1 121 ? -11.131 8.495 1.784 1.00 85.50 121 GLU A CA 1
ATOM 979 C C . GLU A 1 121 ? -11.827 7.550 2.777 1.00 85.50 121 GLU A C 1
ATOM 981 O O . GLU A 1 121 ? -13.040 7.636 2.953 1.00 85.50 121 GLU A O 1
ATOM 986 N N . LEU A 1 122 ? -11.073 6.684 3.462 1.00 81.88 122 LEU A N 1
ATOM 987 C CA . LEU A 1 122 ? -11.612 5.813 4.512 1.00 81.88 122 LEU A CA 1
ATOM 988 C C . LEU A 1 122 ? -12.116 6.591 5.732 1.00 81.88 122 LEU A C 1
ATOM 990 O O . LEU A 1 122 ? -13.143 6.231 6.302 1.00 81.88 122 LEU A O 1
ATOM 994 N N . GLU A 1 123 ? -11.395 7.634 6.142 1.00 83.62 123 GLU A N 1
ATOM 995 C CA . GLU A 1 123 ? -11.766 8.500 7.267 1.00 83.62 123 GLU A CA 1
ATOM 996 C C . GLU A 1 123 ? -13.015 9.343 6.961 1.00 83.62 123 GLU A C 1
ATOM 998 O O . GLU A 1 123 ? -13.825 9.597 7.854 1.00 83.62 123 GLU A O 1
ATOM 1003 N N . GLU A 1 124 ? -13.188 9.762 5.707 1.00 86.94 124 GLU A N 1
ATOM 1004 C CA . GLU A 1 124 ? -14.322 10.574 5.250 1.00 86.94 124 GLU A CA 1
ATOM 1005 C C . GLU A 1 124 ? -15.584 9.740 4.964 1.00 86.94 124 GLU A C 1
ATOM 1007 O O . GLU A 1 124 ? -16.704 10.263 4.978 1.00 86.94 124 GLU A O 1
ATOM 1012 N N . ASP A 1 125 ? -15.438 8.435 4.737 1.00 84.19 125 ASP A N 1
ATOM 1013 C CA . ASP A 1 125 ? -16.552 7.542 4.448 1.00 84.19 125 ASP A CA 1
ATOM 1014 C C . ASP A 1 125 ? -17.431 7.294 5.684 1.00 84.19 125 ASP A C 1
ATOM 1016 O O . ASP A 1 125 ? -17.033 6.694 6.686 1.00 84.19 125 ASP A O 1
ATOM 1020 N N . THR A 1 126 ? -18.697 7.703 5.576 1.00 84.88 126 THR A N 1
ATOM 1021 C CA . THR A 1 126 ? -19.719 7.542 6.623 1.00 84.88 126 THR A CA 1
ATOM 1022 C C . THR A 1 126 ? -19.881 6.109 7.139 1.00 84.88 126 THR A C 1
ATOM 1024 O O . THR A 1 126 ? -20.233 5.922 8.304 1.00 84.88 126 THR A O 1
ATOM 1027 N N . ARG A 1 127 ? -19.573 5.093 6.320 1.00 82.94 127 ARG A N 1
ATOM 1028 C CA . ARG A 1 127 ? -19.619 3.673 6.707 1.00 82.94 127 ARG A CA 1
ATOM 1029 C C . ARG A 1 127 ? -18.614 3.350 7.819 1.00 82.94 127 ARG A C 1
ATOM 1031 O O . ARG A 1 127 ? -18.871 2.476 8.647 1.00 82.94 127 ARG A O 1
ATOM 1038 N N . TRP A 1 128 ? -17.495 4.073 7.866 1.00 82.25 128 TRP A N 1
ATOM 1039 C CA . TRP A 1 128 ? -16.325 3.746 8.683 1.00 82.25 128 TRP A CA 1
ATOM 1040 C C . TRP A 1 128 ? -16.008 4.778 9.770 1.00 82.25 128 TRP A C 1
ATOM 1042 O O . TRP A 1 128 ? -15.024 4.612 10.481 1.00 82.25 128 TRP A O 1
ATOM 1052 N N . GLN A 1 129 ? -16.859 5.786 9.988 1.00 82.25 129 GLN A N 1
ATOM 1053 C CA . GLN A 1 129 ? -16.629 6.866 10.971 1.00 82.25 129 GLN A CA 1
ATOM 1054 C C . GLN A 1 129 ? -16.439 6.405 12.428 1.00 82.25 129 GLN A C 1
ATOM 1056 O O . GLN A 1 129 ? -15.962 7.161 13.272 1.00 82.25 129 GLN A O 1
ATOM 1061 N N . HIS A 1 130 ? -16.833 5.173 12.753 1.00 78.31 130 HIS A N 1
ATOM 1062 C CA . HIS A 1 130 ? -16.636 4.576 14.076 1.00 78.31 130 HIS A CA 1
ATOM 1063 C C . HIS A 1 130 ? -15.253 3.922 14.251 1.00 78.31 130 HIS A C 1
ATOM 1065 O O . HIS A 1 130 ? -14.919 3.487 15.358 1.00 78.31 130 HIS A O 1
ATOM 1071 N N . LEU A 1 131 ? -14.469 3.829 13.175 1.00 82.31 131 LEU A N 1
ATOM 1072 C CA . LEU A 1 131 ? -13.115 3.295 13.149 1.00 82.31 131 LEU A CA 1
ATOM 1073 C C . LEU A 1 131 ? -12.110 4.444 13.221 1.00 82.31 131 LEU A C 1
ATOM 1075 O O . LEU A 1 131 ? -12.337 5.538 12.711 1.00 82.31 131 LEU A O 1
ATOM 1079 N N . LYS A 1 132 ? -10.966 4.183 13.852 1.00 82.62 132 LYS A N 1
ATOM 1080 C CA . LYS A 1 132 ? -9.828 5.105 13.841 1.00 82.62 132 LYS A CA 1
ATOM 1081 C C . LYS A 1 132 ? -8.752 4.536 12.936 1.00 82.62 132 LYS A C 1
ATOM 1083 O O . LYS A 1 132 ? -8.235 3.458 13.227 1.00 82.62 132 LYS A O 1
ATOM 1088 N N . PHE A 1 133 ? -8.390 5.269 11.892 1.00 83.00 133 PHE A N 1
ATOM 1089 C CA . PHE A 1 133 ? -7.330 4.846 10.995 1.00 83.00 133 PHE A CA 1
ATOM 1090 C C . PHE A 1 133 ? -5.966 5.324 11.491 1.00 83.00 133 PHE A C 1
ATOM 1092 O O . PHE A 1 133 ? -5.802 6.453 11.954 1.00 83.00 133 PHE A O 1
ATOM 1099 N N . VAL A 1 134 ? -4.972 4.439 11.438 1.00 82.12 134 VAL A N 1
ATOM 1100 C CA . VAL A 1 134 ? -3.566 4.806 11.647 1.00 82.12 134 VAL A CA 1
ATOM 1101 C C . VAL A 1 134 ? -2.774 4.281 10.468 1.00 82.12 134 VAL A C 1
ATOM 1103 O O . VAL A 1 134 ? -2.859 3.105 10.118 1.00 82.12 134 VAL A O 1
ATOM 1106 N N . HIS A 1 135 ? -2.014 5.164 9.836 1.00 81.25 135 HIS A N 1
ATOM 1107 C CA . HIS A 1 135 ? -1.295 4.848 8.615 1.00 81.25 135 HIS A CA 1
ATOM 1108 C C . HIS A 1 135 ? 0.196 4.664 8.875 1.00 81.25 135 HIS A C 1
ATOM 1110 O O . HIS A 1 135 ? 0.841 5.511 9.493 1.00 81.25 135 HIS A O 1
ATOM 1116 N N . PHE A 1 136 ? 0.746 3.576 8.340 1.00 80.31 136 PHE A N 1
ATOM 1117 C CA . PHE A 1 136 ? 2.163 3.268 8.396 1.00 80.31 136 PHE A CA 1
ATOM 1118 C C . PHE A 1 136 ? 2.736 3.099 6.994 1.00 80.31 136 PHE A C 1
ATOM 1120 O O . PHE A 1 136 ? 2.178 2.410 6.136 1.00 80.31 136 PHE A O 1
ATOM 1127 N N . HIS A 1 137 ? 3.928 3.649 6.786 1.00 78.81 137 HIS A N 1
ATOM 1128 C CA . HIS A 1 137 ? 4.702 3.379 5.584 1.00 78.81 137 HIS A CA 1
ATOM 1129 C C . HIS A 1 137 ? 5.578 2.144 5.771 1.00 78.81 137 HIS A C 1
ATOM 1131 O O . HIS A 1 137 ? 6.522 2.151 6.567 1.00 78.81 137 HIS A O 1
ATOM 1137 N N . LEU A 1 138 ? 5.329 1.105 4.974 1.00 81.12 138 LEU A N 1
ATOM 1138 C CA . LEU A 1 138 ? 6.235 -0.034 4.901 1.00 81.12 138 LEU A CA 1
ATOM 1139 C C . LEU A 1 138 ? 7.394 0.308 3.971 1.00 81.12 138 LEU A C 1
ATOM 1141 O O . LEU A 1 138 ? 7.191 0.616 2.801 1.00 81.12 138 LEU A O 1
ATOM 1145 N N . ASN A 1 139 ? 8.627 0.230 4.463 1.00 78.50 139 ASN A N 1
ATOM 1146 C CA . ASN A 1 139 ? 9.819 0.483 3.656 1.00 78.50 139 ASN A CA 1
ATOM 1147 C C . ASN A 1 139 ? 10.781 -0.707 3.669 1.00 78.50 139 ASN A C 1
ATOM 1149 O O . ASN A 1 139 ? 10.730 -1.597 4.516 1.00 78.50 139 ASN A O 1
ATOM 1153 N N . GLY A 1 140 ? 11.642 -0.755 2.657 1.00 77.12 140 GLY A N 1
ATOM 1154 C CA . GLY A 1 140 ? 12.674 -1.775 2.516 1.00 77.12 140 GLY A CA 1
ATOM 1155 C C . GLY A 1 140 ? 13.903 -1.274 3.234 1.00 77.12 140 GLY A C 1
ATOM 1156 O O . GLY A 1 140 ? 14.151 -0.071 3.208 1.00 77.12 140 GLY A O 1
ATOM 1157 N N . ALA A 1 141 ? 14.642 -2.171 3.879 1.00 78.31 141 ALA A N 1
ATOM 1158 C CA . ALA A 1 141 ? 15.866 -1.803 4.580 1.00 78.31 141 ALA A CA 1
ATOM 1159 C C . ALA A 1 141 ? 16.839 -1.025 3.673 1.00 78.31 141 ALA A C 1
ATOM 1161 O O . ALA A 1 141 ? 17.397 -0.013 4.084 1.00 78.31 141 ALA A O 1
ATOM 1162 N N . ASP A 1 142 ? 16.946 -1.443 2.412 1.00 78.50 142 ASP A N 1
ATOM 1163 C CA . ASP A 1 142 ? 17.733 -0.803 1.359 1.00 78.50 142 ASP A CA 1
ATOM 1164 C C . ASP A 1 142 ? 17.302 0.647 1.092 1.00 78.50 142 ASP A C 1
ATOM 1166 O O . ASP A 1 142 ? 18.120 1.565 1.093 1.00 78.50 142 ASP A O 1
ATOM 1170 N N . ASP A 1 143 ? 15.999 0.867 0.925 1.00 77.12 143 ASP A N 1
ATOM 1171 C CA . ASP A 1 143 ? 15.411 2.186 0.697 1.00 77.12 143 ASP A CA 1
ATOM 1172 C C . ASP A 1 143 ? 15.580 3.109 1.912 1.00 77.12 143 ASP A C 1
ATOM 1174 O O . ASP A 1 143 ? 15.743 4.318 1.753 1.00 77.12 143 ASP A O 1
ATOM 1178 N N . VAL A 1 144 ? 15.491 2.555 3.123 1.00 79.38 144 VAL A N 1
ATOM 1179 C CA . VAL A 1 144 ? 15.632 3.312 4.374 1.00 79.38 144 VAL A CA 1
ATOM 1180 C C . VAL A 1 144 ? 17.066 3.771 4.553 1.00 79.38 144 VAL A C 1
ATOM 1182 O O . VAL A 1 144 ? 17.270 4.950 4.811 1.00 79.38 144 VAL A O 1
ATOM 1185 N N . ALA A 1 145 ? 18.035 2.872 4.370 1.00 81.25 145 ALA A N 1
ATOM 1186 C CA . ALA A 1 145 ? 19.451 3.192 4.496 1.00 81.25 145 ALA A CA 1
ATOM 1187 C C . ALA A 1 145 ? 19.904 4.180 3.413 1.00 81.25 145 ALA A C 1
ATOM 1189 O O . ALA A 1 145 ? 20.570 5.165 3.710 1.00 81.25 145 ALA A O 1
ATOM 1190 N N . ARG A 1 146 ? 19.497 3.957 2.156 1.00 82.88 146 ARG A N 1
ATOM 1191 C CA . ARG A 1 146 ? 19.915 4.792 1.021 1.00 82.88 146 ARG A CA 1
ATOM 1192 C C . ARG A 1 146 ? 19.389 6.224 1.089 1.00 82.88 146 ARG A C 1
ATOM 1194 O O . ARG A 1 146 ? 20.074 7.139 0.647 1.00 82.88 146 ARG A O 1
ATOM 1201 N N . TRP A 1 147 ? 18.155 6.400 1.553 1.00 81.00 147 TRP A N 1
ATOM 1202 C CA . TRP A 1 147 ? 17.461 7.692 1.528 1.00 81.00 147 TRP A CA 1
ATOM 1203 C C . TRP A 1 147 ? 17.193 8.251 2.924 1.00 81.00 147 TRP A C 1
ATOM 1205 O O . TRP A 1 147 ? 16.382 9.160 3.059 1.00 81.00 147 TRP A O 1
ATOM 1215 N N . GLU A 1 148 ? 17.816 7.669 3.953 1.00 83.62 148 GLU A N 1
ATOM 1216 C CA . GLU A 1 148 ? 17.662 8.047 5.362 1.00 83.62 148 GLU A CA 1
ATOM 1217 C C . GLU A 1 148 ? 16.193 8.220 5.774 1.00 83.62 148 GLU A C 1
ATOM 1219 O O . GLU A 1 148 ? 15.830 9.143 6.507 1.00 83.62 148 GLU A O 1
ATOM 1224 N N . LYS A 1 149 ? 15.310 7.330 5.292 1.00 76.44 149 LYS A N 1
ATOM 1225 C CA . LYS A 1 149 ? 13.854 7.503 5.455 1.00 76.44 149 LYS A CA 1
ATOM 1226 C C . LYS A 1 149 ? 13.409 7.536 6.917 1.00 76.44 149 LYS A C 1
ATOM 1228 O O . LYS A 1 149 ? 12.319 8.028 7.1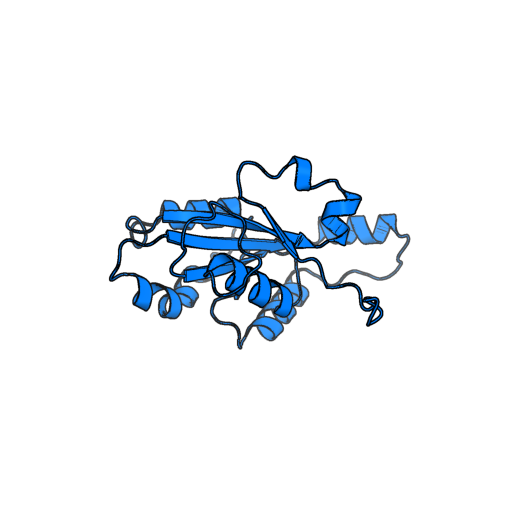95 1.00 76.44 149 LYS A O 1
ATOM 1233 N N . TRP A 1 150 ? 14.244 7.063 7.845 1.00 77.94 150 TRP A N 1
ATOM 1234 C CA . TRP A 1 150 ? 14.022 7.218 9.283 1.00 77.94 150 TRP A CA 1
ATOM 1235 C C . TRP A 1 150 ? 13.877 8.688 9.703 1.00 77.94 150 TRP A C 1
ATOM 1237 O O . TRP A 1 150 ? 13.169 8.965 10.661 1.00 77.94 150 TRP A O 1
ATOM 1247 N N . LYS A 1 151 ? 14.466 9.650 8.972 1.00 79.38 151 LYS A N 1
ATOM 1248 C CA . LYS A 1 151 ? 14.369 11.088 9.289 1.00 79.38 151 LYS A CA 1
ATOM 1249 C C . LYS A 1 151 ? 12.955 11.620 9.065 1.00 79.38 151 LYS A C 1
ATOM 1251 O O . LYS A 1 151 ? 12.577 12.637 9.632 1.00 79.38 151 LYS A O 1
ATOM 1256 N N . HIS A 1 152 ? 12.179 10.922 8.238 1.00 68.56 152 HIS A N 1
ATOM 1257 C CA . HIS A 1 152 ? 10.788 11.236 7.934 1.00 68.56 152 HIS A CA 1
ATOM 1258 C C . HIS A 1 152 ? 9.801 10.409 8.764 1.00 68.56 152 HIS A C 1
ATOM 1260 O O . HIS A 1 152 ? 8.593 10.568 8.602 1.00 68.56 152 HIS A O 1
ATOM 1266 N N . ALA A 1 153 ? 10.288 9.526 9.640 1.00 66.12 153 ALA A N 1
ATOM 1267 C CA . ALA A 1 153 ? 9.440 8.855 10.606 1.00 66.12 153 ALA A CA 1
ATOM 1268 C C . ALA A 1 153 ? 9.078 9.855 11.715 1.00 66.12 153 ALA A C 1
ATOM 1270 O O . ALA A 1 153 ? 9.848 10.076 12.645 1.00 66.12 153 ALA A O 1
ATOM 1271 N N . SER A 1 154 ? 7.908 10.484 11.617 1.00 59.06 154 SER A N 1
ATOM 1272 C CA . SER A 1 154 ? 7.284 11.099 12.787 1.00 59.06 154 SER A CA 1
ATOM 1273 C C . SER A 1 154 ? 6.691 10.001 13.677 1.00 59.06 154 SER A C 1
ATOM 1275 O O . SER A 1 154 ? 6.302 8.948 13.169 1.00 59.06 154 SER A O 1
ATOM 1277 N N . HIS A 1 155 ? 6.679 10.244 14.995 1.00 50.62 155 HIS A N 1
ATOM 1278 C CA . HIS A 1 155 ? 6.127 9.409 16.075 1.00 50.62 155 HIS A CA 1
ATOM 1279 C C . HIS A 1 155 ? 5.334 8.165 15.614 1.00 50.62 155 HIS A C 1
ATOM 1281 O O . HIS A 1 155 ? 4.109 8.182 15.551 1.00 50.62 155 HIS A O 1
ATOM 1287 N N . GLY A 1 156 ? 6.049 7.078 15.304 1.00 50.75 156 GLY A N 1
ATOM 1288 C CA . GLY A 1 156 ? 5.477 5.744 15.109 1.00 50.75 156 GLY A CA 1
ATOM 1289 C C . GLY A 1 156 ? 5.003 5.354 13.702 1.00 50.75 156 GLY A C 1
ATOM 1290 O O . GLY A 1 156 ? 4.792 4.172 13.494 1.00 50.75 156 GLY A O 1
ATOM 1291 N N . CYS A 1 157 ? 4.893 6.236 12.705 1.00 57.94 157 CYS A N 1
ATOM 1292 C CA . CYS A 1 157 ? 4.186 5.910 11.443 1.00 57.94 157 CYS A CA 1
ATOM 1293 C C . CYS A 1 157 ? 5.035 5.220 10.343 1.00 57.94 157 CYS A C 1
ATOM 1295 O O . CYS A 1 157 ? 4.700 5.273 9.155 1.00 57.94 157 CYS A O 1
ATOM 1297 N N . CYS A 1 158 ? 6.144 4.567 10.699 1.00 55.56 158 CYS A N 1
ATOM 1298 C CA . CYS A 1 158 ? 7.045 3.912 9.742 1.00 55.56 158 CYS A CA 1
ATOM 1299 C C . CYS A 1 158 ? 7.452 2.517 10.215 1.00 55.56 158 CYS A C 1
ATOM 1301 O O . CYS A 1 158 ? 7.933 2.349 11.332 1.00 55.56 158 CYS A O 1
ATOM 1303 N N . ILE A 1 159 ? 7.324 1.522 9.332 1.00 55.81 159 ILE A N 1
ATOM 1304 C CA . ILE A 1 159 ? 7.728 0.138 9.604 1.00 55.81 159 ILE A CA 1
ATOM 1305 C C . ILE A 1 159 ? 8.882 -0.235 8.695 1.00 55.81 159 ILE A C 1
ATOM 1307 O O . ILE A 1 159 ? 8.814 -0.130 7.463 1.00 55.81 159 ILE A O 1
ATOM 1311 N N . HIS A 1 160 ? 9.946 -0.716 9.322 1.00 56.28 160 HIS A N 1
ATOM 1312 C CA . HIS A 1 160 ? 11.158 -1.139 8.651 1.00 56.28 160 HIS A CA 1
ATOM 1313 C C . HIS A 1 160 ? 11.263 -2.659 8.728 1.00 56.28 160 HIS A C 1
ATOM 1315 O O . HIS A 1 160 ? 11.524 -3.228 9.784 1.00 56.28 160 HIS A O 1
ATOM 1321 N N . CYS A 1 161 ? 11.069 -3.341 7.598 1.00 51.50 161 CYS A N 1
ATOM 1322 C CA . CYS A 1 161 ? 11.374 -4.765 7.528 1.00 51.50 161 CYS A CA 1
ATOM 1323 C C . CYS A 1 161 ? 12.876 -4.947 7.314 1.00 51.50 161 CYS A C 1
ATOM 1325 O O . CYS A 1 161 ? 13.357 -4.877 6.180 1.00 51.50 161 CYS A O 1
ATOM 1327 N N . LEU A 1 162 ? 13.597 -5.217 8.400 1.00 43.03 162 LEU A N 1
ATOM 1328 C CA . LEU A 1 162 ? 14.915 -5.833 8.331 1.00 43.03 162 LEU A CA 1
ATOM 1329 C C . LEU A 1 162 ? 14.708 -7.321 8.019 1.00 43.03 162 LEU A C 1
ATOM 1331 O O . LEU A 1 162 ? 13.969 -8.024 8.712 1.00 43.03 162 LEU A O 1
ATOM 1335 N N . LEU A 1 163 ? 15.316 -7.809 6.939 1.00 37.03 163 LEU A N 1
ATOM 1336 C CA . LEU A 1 163 ? 15.579 -9.241 6.856 1.00 37.03 163 LEU A CA 1
ATOM 1337 C C . LEU A 1 163 ? 16.684 -9.525 7.880 1.00 37.03 163 LEU A C 1
ATOM 1339 O O . LEU A 1 163 ? 17.636 -8.743 7.928 1.00 37.03 163 LEU A O 1
ATOM 1343 N N . PRO A 1 164 ? 16.602 -10.604 8.677 1.00 33.59 164 PRO A N 1
ATOM 1344 C CA . PRO A 1 164 ? 17.804 -11.105 9.311 1.00 33.59 164 PRO A CA 1
ATOM 1345 C C . PRO A 1 164 ? 18.794 -11.387 8.181 1.00 33.59 164 PRO A C 1
ATOM 1347 O O . PRO A 1 164 ? 18.494 -12.154 7.263 1.00 33.59 164 PRO A O 1
ATOM 1350 N N . SER A 1 165 ? 19.931 -10.697 8.196 1.00 34.84 165 SER A N 1
ATOM 1351 C CA . SER A 1 165 ? 21.079 -11.071 7.382 1.00 34.84 165 SER A CA 1
ATOM 1352 C C . SER A 1 165 ? 21.359 -12.548 7.645 1.00 34.84 165 SER A C 1
ATOM 1354 O O . SER A 1 165 ? 21.365 -12.974 8.800 1.00 34.84 165 SER A O 1
ATOM 1356 N N . ALA A 1 166 ? 21.564 -13.334 6.588 1.00 36.69 166 ALA A N 1
ATOM 1357 C CA . ALA A 1 166 ? 21.833 -14.774 6.644 1.00 36.69 166 ALA A CA 1
ATOM 1358 C C . ALA A 1 166 ? 23.214 -15.115 7.252 1.00 36.69 166 ALA A C 1
ATOM 1360 O O . ALA A 1 166 ? 23.877 -16.055 6.832 1.00 36.69 166 ALA A O 1
ATOM 1361 N N . THR A 1 167 ? 23.664 -14.337 8.232 1.00 37.19 167 THR A N 1
ATOM 1362 C CA . THR A 1 167 ? 24.944 -14.461 8.920 1.00 37.19 167 THR A CA 1
ATOM 1363 C C . THR A 1 167 ? 24.769 -14.014 10.370 1.00 37.19 167 THR A C 1
ATOM 1365 O O . THR A 1 167 ? 25.211 -12.939 10.771 1.00 37.19 167 THR A O 1
ATOM 1368 N N . SER A 1 168 ? 24.110 -14.842 11.172 1.00 32.84 168 SER A N 1
ATOM 1369 C CA . SER A 1 168 ? 24.485 -14.958 12.580 1.00 32.84 168 SER A CA 1
ATOM 1370 C C . SER A 1 168 ? 25.216 -16.291 12.700 1.00 32.84 168 SER A C 1
ATOM 1372 O O . SER A 1 168 ? 24.565 -17.332 12.586 1.00 32.84 168 SER A O 1
ATOM 1374 N N . PRO A 1 169 ? 26.554 -16.296 12.848 1.00 37.19 169 PRO A N 1
ATOM 1375 C CA . PRO A 1 169 ? 27.241 -17.505 13.245 1.00 37.19 169 PRO A CA 1
ATOM 1376 C C . PRO A 1 169 ? 26.735 -17.869 14.639 1.00 37.19 169 PRO A C 1
ATOM 1378 O O . PRO A 1 169 ? 26.658 -17.034 15.541 1.00 37.19 169 PRO A O 1
ATOM 1381 N N . LEU A 1 170 ? 26.335 -19.124 14.773 1.00 44.50 170 LEU A N 1
ATOM 1382 C CA . LEU A 1 170 ? 26.070 -19.764 16.046 1.00 44.50 170 LEU A CA 1
ATOM 1383 C C . LEU A 1 170 ? 27.271 -19.578 16.982 1.00 44.50 170 LEU A C 1
ATOM 1385 O O . LEU A 1 170 ? 28.396 -19.878 16.599 1.00 44.50 170 LEU A O 1
ATOM 1389 N N . GLY A 1 171 ? 26.986 -19.213 18.230 1.00 34.75 171 GLY A N 1
ATOM 1390 C CA . GLY A 1 171 ? 27.754 -19.688 19.377 1.00 34.75 171 GLY A CA 1
ATOM 1391 C C . GLY A 1 171 ? 28.954 -18.845 19.803 1.00 34.75 171 GLY A C 1
ATOM 1392 O O . GLY A 1 171 ? 29.962 -18.744 19.117 1.00 34.75 171 GLY A O 1
ATOM 1393 N N . GLY A 1 172 ? 28.866 -18.359 21.035 1.00 32.84 172 GLY A N 1
ATOM 1394 C CA . GLY A 1 172 ? 30.001 -17.941 21.845 1.00 32.84 172 GLY A CA 1
ATOM 1395 C C . GLY A 1 172 ? 29.494 -17.677 23.252 1.00 32.84 172 GLY A C 1
ATOM 1396 O O . GLY A 1 172 ? 28.996 -16.588 23.516 1.00 32.84 172 GLY A O 1
ATOM 1397 N N . ARG A 1 173 ? 29.500 -18.725 24.084 1.00 44.12 173 ARG A N 1
ATOM 1398 C CA . ARG A 1 173 ? 29.380 -18.590 25.541 1.00 44.12 173 ARG A CA 1
ATOM 1399 C C . ARG A 1 173 ? 30.633 -17.927 26.091 1.00 44.12 173 ARG A C 1
ATOM 1401 O O . ARG A 1 173 ? 31.702 -18.167 25.487 1.00 44.12 173 ARG A O 1
#

pLDDT: mean 71.42, std 17.78, range [29.06, 92.31]

Organism: NCBI:txid1628268

Sequence (173 aa):
MRHREPDVWADFLPSLVGVAKFRHQVLVIGRRVLFATRFQRARSVLLGQSLLCPPGTPPFSECLGLLALNPDRSIKRKFERRSESENPIRWFDRAHLIRLATAEVPWLVLNNLEAKEAVQELEEDTRWQHLKFVHFHLNGADDVARWEKWKHASHGCCIHCLLPSATSPLGGR

Foldseek 3Di:
DPPPDPDLCVLCCVVCVVVVVDLFAEEEEEDADDQVVLVVVVQCLQCVVDPPNDPPRDHGPYYAYEYEHDALVVVVVVCVVVVNPDRDDHPVVVQVVVCVSCVVPSRHGYDHDGSVVVVVVQCPDPVRVSYHYAAAYEDEPVCCVVVVCVVVDDPPRYDYDDDPDPDDDDDDD

Radius of gyration: 17.92 Å; chains: 1; bounding box: 50×31×49 Å